Protein AF-A0A920SUG1-F1 (afdb_monomer_lite)

Sequence (122 aa):
MIRMGSSLSIIATGTMACLAFLEFRSVPALILPAMLFAFSNGLVVANSTIGAVSSAARPVAGFASGLSGSFQLAFGSLVAWLTVYLGAAEDVRIGISVVFTMAVAGTVLAFLVAPEHSKSTA

Secondary structure (DSSP, 8-state):
-HHHHHHHHHHHHHHHHHHHHTT---HHHHHHHHHHHHHHHHHHHHHHHHHHHHTS-GGGHHHHHHHHHHHHHHHHHHHHHHHIIIIITT-HHHHHHHHHHHHHHHHHHHHHS---------

Structure (mmCIF, N/CA/C/O backbone):
data_AF-A0A920SUG1-F1
#
_entry.id   AF-A0A920SUG1-F1
#
loop_
_atom_site.group_PDB
_atom_site.id
_atom_site.type_symbol
_atom_site.label_atom_id
_atom_site.label_alt_id
_atom_site.label_comp_id
_atom_site.label_asym_id
_atom_site.label_entity_id
_atom_site.label_seq_id
_atom_site.pdbx_PDB_ins_code
_atom_site.Cartn_x
_atom_site.Cartn_y
_atom_site.Cartn_z
_atom_site.occupancy
_atom_site.B_iso_or_equiv
_atom_site.auth_seq_id
_atom_site.auth_comp_id
_atom_site.auth_asym_id
_atom_site.auth_atom_id
_atom_site.pdbx_PDB_model_num
ATOM 1 N N . MET A 1 1 ? 13.549 -8.282 -2.447 1.00 67.12 1 MET A N 1
ATOM 2 C CA . MET A 1 1 ? 13.204 -7.355 -1.338 1.00 67.12 1 MET A CA 1
ATOM 3 C C . MET A 1 1 ? 11.711 -7.035 -1.258 1.00 67.12 1 MET A C 1
ATOM 5 O O . MET A 1 1 ? 11.191 -6.977 -0.153 1.00 67.12 1 MET A O 1
ATOM 9 N N . ILE A 1 2 ? 11.008 -6.923 -2.393 1.00 71.38 2 ILE A N 1
ATOM 10 C CA . ILE A 1 2 ? 9.558 -6.648 -2.470 1.00 71.38 2 ILE A CA 1
ATOM 11 C C . ILE A 1 2 ? 8.726 -7.621 -1.610 1.00 71.38 2 ILE A C 1
ATOM 13 O O . ILE A 1 2 ? 7.956 -7.178 -0.771 1.00 71.38 2 ILE A O 1
ATOM 17 N N . ARG A 1 3 ? 8.966 -8.939 -1.712 1.00 71.62 3 ARG A N 1
ATOM 18 C CA . ARG A 1 3 ? 8.251 -9.965 -0.920 1.00 71.62 3 ARG A CA 1
ATOM 19 C C . ARG A 1 3 ? 8.379 -9.786 0.597 1.00 71.62 3 ARG A C 1
ATOM 21 O O . ARG A 1 3 ? 7.396 -9.918 1.312 1.00 71.62 3 ARG A O 1
ATOM 28 N N . MET A 1 4 ? 9.578 -9.462 1.087 1.00 74.75 4 MET A N 1
ATOM 29 C CA . MET A 1 4 ? 9.821 -9.269 2.522 1.00 74.75 4 MET A CA 1
ATOM 30 C C . MET A 1 4 ? 9.143 -7.996 3.035 1.00 74.75 4 MET A C 1
ATOM 32 O O . MET A 1 4 ? 8.553 -8.006 4.112 1.00 74.75 4 MET A O 1
ATOM 36 N N . GLY A 1 5 ? 9.161 -6.930 2.228 1.00 71.81 5 GLY A N 1
ATOM 37 C CA . GLY A 1 5 ? 8.392 -5.722 2.500 1.00 71.81 5 GLY A CA 1
ATOM 38 C C . GLY A 1 5 ? 6.886 -6.004 2.543 1.00 71.81 5 GLY A C 1
ATOM 39 O O . GLY A 1 5 ? 6.248 -5.646 3.527 1.00 71.81 5 GLY A O 1
ATOM 40 N N . SER A 1 6 ? 6.322 -6.713 1.558 1.00 74.75 6 SER A N 1
ATOM 41 C CA . SER A 1 6 ? 4.885 -7.034 1.515 1.00 74.75 6 SER A CA 1
ATOM 42 C C . SER A 1 6 ? 4.432 -7.881 2.706 1.00 74.75 6 SER A C 1
ATOM 44 O O . SER A 1 6 ? 3.406 -7.571 3.308 1.00 74.75 6 SER A O 1
ATOM 46 N N . SER A 1 7 ? 5.219 -8.880 3.121 1.00 76.62 7 SER A N 1
ATOM 47 C CA . SER A 1 7 ? 4.924 -9.658 4.334 1.00 76.62 7 SER A CA 1
ATOM 48 C C . SER A 1 7 ? 4.884 -8.779 5.587 1.00 76.62 7 SER A C 1
ATOM 50 O O . SER A 1 7 ? 3.983 -8.918 6.412 1.00 76.62 7 SER A O 1
ATOM 52 N N . LEU A 1 8 ? 5.822 -7.834 5.713 1.00 76.69 8 LEU A N 1
ATOM 53 C CA . LEU A 1 8 ? 5.849 -6.881 6.824 1.00 76.69 8 LEU A CA 1
ATOM 54 C C . LEU A 1 8 ? 4.637 -5.929 6.790 1.00 76.69 8 LEU A C 1
ATOM 56 O O . LEU A 1 8 ? 4.091 -5.598 7.840 1.00 76.69 8 LEU A O 1
ATOM 60 N N . SER A 1 9 ? 4.192 -5.541 5.587 1.00 77.31 9 SER A N 1
ATOM 61 C CA . SER A 1 9 ? 3.009 -4.697 5.370 1.00 77.31 9 SER A CA 1
ATOM 62 C C . SER A 1 9 ? 1.744 -5.397 5.860 1.00 77.31 9 SER A C 1
ATOM 64 O O . SER A 1 9 ? 1.007 -4.829 6.660 1.00 77.31 9 SER A O 1
ATOM 66 N N . ILE A 1 10 ? 1.542 -6.667 5.476 1.00 78.56 10 ILE A N 1
ATOM 67 C CA . ILE A 1 10 ? 0.404 -7.477 5.943 1.00 78.56 10 ILE A CA 1
ATOM 68 C C . ILE A 1 10 ? 0.387 -7.585 7.461 1.00 78.56 10 ILE A C 1
ATOM 70 O O . ILE A 1 10 ? -0.671 -7.425 8.062 1.00 78.56 10 ILE A O 1
ATOM 74 N N . ILE A 1 11 ? 1.531 -7.865 8.087 1.00 81.81 11 ILE A N 1
ATOM 75 C CA . ILE A 1 11 ? 1.597 -8.020 9.545 1.00 81.81 11 ILE A CA 1
ATOM 76 C C . ILE A 1 11 ? 1.230 -6.696 10.224 1.00 81.81 11 ILE A C 1
ATOM 78 O O . ILE A 1 11 ? 0.434 -6.683 11.164 1.00 81.81 11 ILE A O 1
ATOM 82 N N . ALA A 1 12 ? 1.749 -5.574 9.722 1.00 78.38 12 ALA A N 1
ATOM 83 C CA . ALA A 1 12 ? 1.450 -4.249 10.250 1.00 78.38 12 ALA A CA 1
ATOM 84 C C . ALA A 1 12 ? -0.032 -3.869 10.074 1.00 78.38 12 ALA A C 1
ATOM 86 O O . ALA A 1 12 ? -0.695 -3.504 11.048 1.00 78.38 12 ALA A O 1
ATOM 87 N N . THR A 1 13 ? -0.585 -4.022 8.867 1.00 78.56 13 THR A N 1
ATOM 88 C CA . THR A 1 13 ? -2.000 -3.743 8.576 1.00 78.56 13 THR A CA 1
ATOM 89 C C . THR A 1 13 ? -2.935 -4.699 9.317 1.00 78.56 13 THR A C 1
ATOM 91 O O . THR A 1 13 ? -3.973 -4.274 9.815 1.00 78.56 13 THR A O 1
ATOM 94 N N . GLY A 1 14 ? -2.564 -5.973 9.459 1.00 78.38 14 GLY A N 1
ATOM 95 C CA . GLY A 1 14 ? -3.309 -6.961 10.239 1.00 78.38 14 GLY A CA 1
ATOM 96 C C . GLY A 1 14 ? -3.322 -6.634 11.731 1.00 78.38 14 GLY A C 1
ATOM 97 O O . GLY A 1 14 ? -4.366 -6.733 12.373 1.00 78.38 14 GLY A O 1
ATOM 98 N N . THR A 1 15 ? -2.198 -6.153 12.269 1.00 79.00 15 THR A N 1
ATOM 99 C CA . THR A 1 15 ? -2.117 -5.674 13.657 1.00 79.00 15 THR A CA 1
ATOM 100 C C . THR A 1 15 ? -2.997 -4.439 13.859 1.00 79.00 15 THR A C 1
ATOM 102 O O . THR A 1 15 ? -3.757 -4.389 14.823 1.00 79.00 15 THR A O 1
ATOM 105 N N . MET A 1 16 ? -2.973 -3.478 12.924 1.00 73.88 16 MET A N 1
ATOM 106 C CA . MET A 1 16 ? -3.881 -2.319 12.948 1.00 73.88 16 MET A CA 1
ATOM 107 C C . MET A 1 16 ? -5.351 -2.729 12.886 1.00 73.88 16 MET A C 1
ATOM 109 O O . MET A 1 16 ? -6.157 -2.211 13.657 1.00 73.88 16 MET A O 1
ATOM 113 N N . ALA A 1 17 ? -5.700 -3.659 11.995 1.00 72.88 17 ALA A N 1
ATOM 114 C CA . ALA A 1 17 ? -7.063 -4.154 11.865 1.00 72.88 17 ALA A CA 1
ATOM 115 C C . ALA A 1 17 ? -7.524 -4.816 13.170 1.00 72.88 17 ALA A C 1
ATOM 117 O O . ALA A 1 17 ? -8.578 -4.463 13.691 1.00 72.88 17 ALA A O 1
ATOM 118 N N . CYS A 1 18 ? -6.706 -5.700 13.750 1.00 77.44 18 CYS A N 1
ATOM 119 C CA . CYS A 1 18 ? -7.003 -6.382 15.010 1.00 77.44 18 CYS A CA 1
ATOM 120 C C . CYS A 1 18 ? -7.226 -5.397 16.171 1.00 77.44 18 CYS A C 1
ATOM 122 O O . CYS A 1 18 ? -8.257 -5.456 16.840 1.00 77.44 18 CYS A O 1
ATOM 124 N N . LEU A 1 19 ? -6.313 -4.436 16.364 1.00 72.62 19 LEU A N 1
ATOM 125 C CA . LEU A 1 19 ? -6.439 -3.407 17.405 1.00 72.62 19 LEU A CA 1
ATOM 126 C C . LEU A 1 19 ? -7.704 -2.562 17.235 1.00 72.62 19 LEU A C 1
ATOM 128 O O . LEU A 1 19 ? -8.368 -2.224 18.215 1.00 72.62 19 LEU A O 1
ATOM 132 N N . ALA A 1 20 ? -8.070 -2.257 15.993 1.00 67.50 20 ALA A N 1
ATOM 133 C CA . ALA A 1 20 ? -9.255 -1.471 15.710 1.00 67.50 20 ALA A CA 1
ATOM 134 C C . ALA A 1 20 ? -10.573 -2.256 15.860 1.00 67.50 20 ALA A C 1
ATOM 136 O O . ALA A 1 20 ? -11.579 -1.651 16.236 1.00 67.50 20 ALA A O 1
ATOM 137 N N . PHE A 1 21 ? -10.581 -3.575 15.620 1.00 68.19 21 PHE A N 1
ATOM 138 C CA . PHE A 1 21 ? -11.723 -4.451 15.926 1.00 68.19 21 PHE A CA 1
ATOM 139 C C . PHE A 1 21 ? -11.914 -4.666 17.434 1.00 68.19 21 PHE A C 1
ATOM 141 O O . PHE A 1 21 ? -13.051 -4.828 17.871 1.00 68.19 21 PHE A O 1
ATOM 148 N N . LEU A 1 22 ? -10.832 -4.607 18.217 1.00 74.06 22 LEU A N 1
ATOM 149 C CA . LEU A 1 22 ? -10.847 -4.640 19.686 1.00 74.06 22 LEU A CA 1
ATOM 150 C C . LEU A 1 22 ? -11.154 -3.269 20.327 1.00 74.06 22 LEU A C 1
ATOM 152 O O . LEU A 1 22 ? -11.015 -3.116 21.535 1.00 74.06 22 LEU A O 1
ATOM 156 N N . GLU A 1 23 ? -11.528 -2.265 19.525 1.00 66.06 23 GLU A N 1
ATOM 157 C CA . GLU A 1 23 ? -11.845 -0.885 19.939 1.00 66.06 23 GLU A CA 1
ATOM 158 C C . GLU A 1 23 ? -10.712 -0.128 20.659 1.00 66.06 23 GLU A C 1
ATOM 160 O O . GLU A 1 23 ? -10.900 1.000 21.121 1.00 66.06 23 GLU A O 1
ATOM 165 N N . PHE A 1 24 ? -9.489 -0.665 20.655 1.00 64.25 24 PHE A N 1
ATOM 166 C CA . PHE A 1 24 ? -8.292 0.025 21.135 1.00 64.25 24 PHE A CA 1
ATOM 167 C C . PHE A 1 24 ? -7.820 1.056 20.101 1.00 64.25 24 PHE A C 1
ATOM 169 O O . PHE A 1 24 ? -6.838 0.868 19.383 1.00 64.25 24 PHE A O 1
ATOM 176 N N . ARG A 1 25 ? -8.535 2.184 20.030 1.00 65.31 25 ARG A N 1
ATOM 177 C CA . ARG A 1 25 ? -8.241 3.321 19.136 1.00 65.31 25 ARG A CA 1
ATOM 178 C C . ARG A 1 25 ? -7.350 4.391 19.771 1.00 65.31 25 ARG A C 1
ATOM 180 O O . ARG A 1 25 ? -7.433 5.567 19.424 1.00 65.31 25 ARG A O 1
ATOM 187 N N . SER A 1 26 ? -6.500 4.016 20.720 1.00 70.94 26 SER A N 1
ATOM 188 C CA . SER A 1 26 ? -5.562 4.954 21.331 1.00 70.94 26 SER A CA 1
ATOM 189 C C . SER A 1 26 ? -4.395 5.245 20.378 1.00 70.94 26 SER A C 1
ATOM 191 O O . SER A 1 26 ? -3.780 4.338 19.820 1.00 70.94 26 SER A O 1
ATOM 193 N N . VAL A 1 27 ? -4.068 6.531 20.206 1.00 70.25 27 VAL A N 1
ATOM 194 C CA . VAL A 1 27 ? -2.949 7.024 19.375 1.00 70.25 27 VAL A CA 1
ATOM 195 C C . VAL A 1 27 ? -1.648 6.211 19.548 1.00 70.25 27 VAL A C 1
ATOM 197 O O . VAL A 1 27 ? -1.081 5.795 18.536 1.00 70.25 27 VAL A O 1
ATOM 200 N N . PRO A 1 28 ? -1.174 5.905 20.776 1.00 71.75 28 PRO A N 1
ATOM 201 C CA . PRO A 1 28 ? 0.049 5.120 20.951 1.00 71.75 28 PRO A CA 1
ATOM 202 C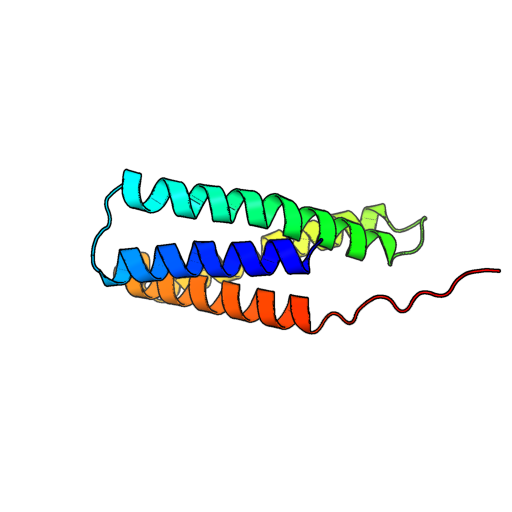 C . PRO A 1 28 ? -0.075 3.657 20.498 1.00 71.75 28 PRO A C 1
ATOM 204 O O . PRO A 1 28 ? 0.913 3.090 20.038 1.00 71.75 28 PRO A O 1
ATOM 207 N N . ALA A 1 29 ? -1.264 3.051 20.574 1.00 70.44 29 ALA A N 1
ATOM 208 C CA . ALA A 1 29 ? -1.476 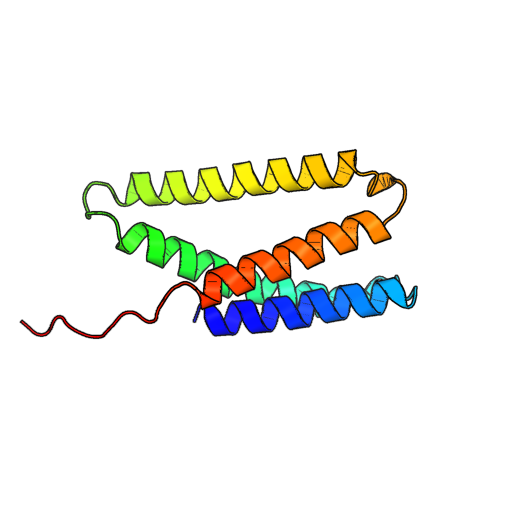1.670 20.134 1.00 70.44 29 ALA A CA 1
ATOM 209 C C . ALA A 1 29 ? -1.393 1.533 18.604 1.00 70.44 29 ALA A C 1
ATOM 211 O O . ALA A 1 29 ? -0.959 0.505 18.091 1.00 70.44 29 ALA A O 1
ATOM 212 N N . LEU A 1 30 ? -1.764 2.586 17.872 1.00 71.69 30 LEU A N 1
ATOM 213 C CA . LEU A 1 30 ? -1.775 2.607 16.407 1.00 71.69 30 LEU A CA 1
ATOM 214 C C . LEU A 1 30 ? -0.457 3.096 15.792 1.00 71.69 30 LEU A C 1
ATOM 216 O O . LEU A 1 30 ? -0.147 2.724 14.661 1.00 71.69 30 LEU A O 1
ATOM 220 N N . ILE A 1 31 ? 0.341 3.883 16.522 1.00 80.81 31 ILE A N 1
ATOM 221 C CA . ILE A 1 31 ? 1.606 4.448 16.024 1.00 80.81 31 ILE A CA 1
ATOM 222 C C . ILE A 1 31 ? 2.616 3.370 15.630 1.00 80.81 31 ILE A C 1
ATOM 224 O O . ILE A 1 31 ? 3.219 3.461 14.563 1.00 80.81 31 ILE A O 1
ATOM 228 N N . LEU A 1 32 ? 2.807 2.347 16.463 1.00 79.06 32 LEU A N 1
ATOM 229 C CA . LEU A 1 32 ? 3.851 1.348 16.229 1.00 79.06 32 LEU A CA 1
ATOM 230 C C . LEU A 1 32 ? 3.546 0.485 14.985 1.00 79.06 32 LEU A C 1
ATOM 232 O O . LEU A 1 32 ? 4.412 0.377 14.112 1.00 79.06 32 LEU A O 1
ATOM 236 N N . PRO A 1 33 ? 2.314 -0.028 14.805 1.00 78.81 33 PRO A N 1
ATOM 237 C CA . PRO A 1 33 ? 1.898 -0.633 13.543 1.00 78.81 33 PRO A CA 1
ATOM 238 C C . PRO A 1 33 ? 1.970 0.330 12.346 1.00 78.81 33 PRO A C 1
ATOM 240 O O . PRO A 1 33 ? 2.390 -0.082 11.266 1.00 78.81 33 PRO A O 1
ATOM 243 N N . ALA A 1 34 ? 1.621 1.613 12.521 1.00 78.38 34 ALA A N 1
ATOM 244 C CA . ALA A 1 34 ? 1.676 2.610 11.443 1.00 78.38 34 ALA A CA 1
ATOM 245 C C . ALA A 1 34 ? 3.108 2.829 10.949 1.00 78.38 34 ALA A C 1
ATOM 247 O O . ALA A 1 34 ? 3.354 2.887 9.746 1.00 78.38 34 ALA A O 1
ATOM 248 N N . MET A 1 35 ? 4.061 2.920 11.878 1.00 83.56 35 MET A N 1
ATOM 249 C CA . MET A 1 35 ? 5.480 3.057 11.565 1.00 83.56 35 MET A CA 1
ATOM 250 C C . MET A 1 35 ? 6.009 1.831 10.828 1.00 83.56 35 MET A C 1
ATOM 252 O O . MET A 1 35 ? 6.724 1.976 9.836 1.00 83.56 35 MET A O 1
ATOM 256 N N . LEU A 1 36 ? 5.620 0.629 11.261 1.00 82.88 36 LEU A N 1
ATOM 257 C CA . LEU A 1 36 ? 6.021 -0.608 10.598 1.00 82.88 36 LEU A CA 1
ATOM 258 C C . LEU A 1 36 ? 5.451 -0.703 9.174 1.00 82.88 36 LEU A C 1
ATOM 260 O O . LEU A 1 36 ? 6.164 -1.085 8.244 1.00 82.88 36 LEU A O 1
ATOM 264 N N . PHE A 1 37 ? 4.194 -0.294 8.990 1.00 83.19 37 PHE A N 1
ATOM 265 C CA . PHE A 1 37 ? 3.553 -0.203 7.679 1.00 83.19 37 PHE A CA 1
ATOM 266 C C . PHE A 1 37 ? 4.240 0.831 6.774 1.00 83.19 37 PHE A C 1
ATOM 268 O O . PHE A 1 37 ? 4.541 0.540 5.616 1.00 83.19 37 PHE A O 1
ATOM 275 N N . ALA A 1 38 ? 4.551 2.019 7.297 1.00 82.56 38 ALA A N 1
ATOM 276 C CA . ALA A 1 38 ? 5.24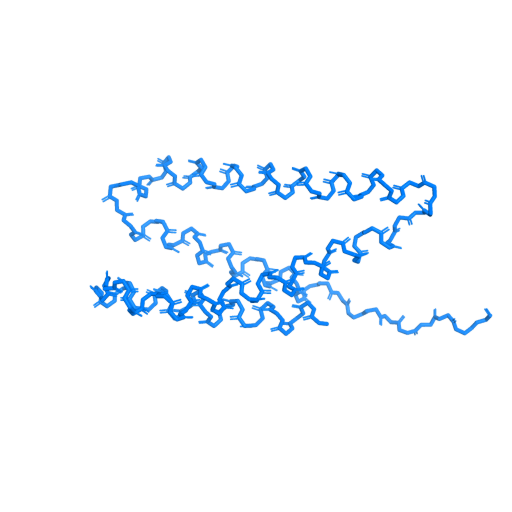5 3.068 6.551 1.00 82.56 38 ALA A CA 1
ATOM 277 C C . ALA A 1 38 ? 6.659 2.634 6.131 1.00 82.56 38 ALA A C 1
ATOM 279 O O . ALA A 1 38 ? 7.049 2.819 4.977 1.00 82.56 38 ALA A O 1
ATOM 280 N N . PHE A 1 39 ? 7.401 1.993 7.036 1.00 85.88 39 PHE A N 1
ATOM 281 C CA . PHE A 1 39 ? 8.717 1.427 6.745 1.00 85.88 39 PHE A CA 1
ATOM 282 C C . PHE A 1 39 ? 8.641 0.339 5.667 1.00 85.88 39 PHE A C 1
ATOM 284 O O . PHE A 1 39 ? 9.399 0.362 4.696 1.00 85.88 39 PHE A O 1
ATOM 291 N N . SER A 1 40 ? 7.683 -0.581 5.798 1.00 84.62 40 SER A N 1
ATOM 292 C CA . SER A 1 40 ? 7.410 -1.611 4.798 1.00 84.62 40 SER A CA 1
ATOM 293 C C . SER A 1 40 ? 7.129 -1.008 3.416 1.00 84.62 40 SER A C 1
ATOM 295 O O . SER A 1 40 ? 7.759 -1.414 2.437 1.00 84.62 40 SER A O 1
ATOM 297 N N . ASN A 1 41 ? 6.252 -0.005 3.327 1.00 83.06 41 ASN A N 1
ATOM 298 C CA . ASN A 1 41 ? 5.946 0.661 2.061 1.00 83.06 41 ASN A CA 1
ATOM 299 C C . ASN A 1 41 ? 7.171 1.357 1.462 1.00 83.06 41 ASN A C 1
ATOM 301 O O . ASN A 1 41 ? 7.353 1.299 0.248 1.00 83.06 41 ASN A O 1
ATOM 305 N N . GLY A 1 42 ? 8.050 1.934 2.287 1.00 83.69 42 GLY A N 1
ATOM 306 C CA . GLY A 1 42 ? 9.333 2.475 1.830 1.00 83.69 42 GLY A CA 1
ATOM 307 C C . GLY A 1 42 ? 10.204 1.429 1.125 1.00 83.69 42 GLY A C 1
ATOM 308 O O . GLY A 1 42 ? 10.838 1.731 0.117 1.00 83.69 42 GLY A O 1
ATOM 309 N N . LEU A 1 43 ? 10.176 0.176 1.590 1.00 82.69 43 LEU A N 1
ATOM 310 C CA . LEU A 1 43 ? 10.865 -0.936 0.933 1.00 82.69 43 LEU A CA 1
ATOM 311 C C . LEU A 1 43 ? 10.110 -1.427 -0.310 1.00 82.69 43 LEU A C 1
ATOM 313 O O . LEU A 1 43 ? 10.717 -1.596 -1.365 1.00 82.69 43 LEU A O 1
ATOM 317 N N . VAL A 1 44 ? 8.803 -1.676 -0.223 1.00 83.19 44 VAL A N 1
ATOM 318 C CA . VAL A 1 44 ? 8.022 -2.267 -1.327 1.00 83.19 44 VAL A CA 1
ATOM 319 C C . VAL A 1 44 ? 7.908 -1.311 -2.505 1.00 83.19 44 VAL A C 1
ATOM 321 O O . VAL A 1 44 ? 8.223 -1.698 -3.630 1.00 83.19 44 VAL A O 1
ATOM 324 N N . VAL A 1 45 ? 7.481 -0.072 -2.261 1.00 82.38 45 VAL A N 1
ATOM 325 C CA . VAL A 1 45 ? 7.179 0.903 -3.315 1.00 82.38 45 VAL A CA 1
ATOM 326 C C . VAL A 1 45 ? 8.453 1.283 -4.060 1.00 82.38 45 VAL A C 1
ATOM 328 O O . VAL A 1 45 ? 8.480 1.200 -5.283 1.00 82.38 45 VAL A O 1
ATOM 331 N N . ALA A 1 46 ? 9.539 1.596 -3.348 1.00 83.31 46 ALA A N 1
ATOM 332 C CA . ALA A 1 46 ? 10.804 1.958 -3.986 1.00 83.31 46 ALA A CA 1
ATOM 333 C C . ALA A 1 46 ? 11.353 0.824 -4.869 1.00 83.31 46 ALA A C 1
ATOM 335 O O . ALA A 1 46 ? 11.703 1.053 -6.026 1.00 83.31 46 ALA A O 1
ATOM 336 N N . ASN A 1 47 ? 11.372 -0.414 -4.357 1.00 84.62 47 ASN A N 1
ATOM 337 C CA . ASN A 1 47 ? 11.861 -1.562 -5.123 1.00 84.62 47 ASN A CA 1
ATOM 338 C C . ASN A 1 47 ? 10.944 -1.908 -6.310 1.00 84.62 47 ASN A C 1
ATOM 340 O O . ASN A 1 47 ? 11.441 -2.305 -7.361 1.00 84.62 47 ASN A O 1
ATOM 344 N N . SER A 1 48 ? 9.627 -1.737 -6.170 1.00 81.56 48 SER A N 1
ATOM 345 C CA . SER A 1 48 ? 8.668 -1.994 -7.255 1.00 81.56 48 SER A CA 1
ATOM 346 C C . SER A 1 48 ? 8.795 -0.959 -8.372 1.00 81.56 48 SER A C 1
ATOM 348 O O . SER A 1 48 ? 8.815 -1.327 -9.544 1.00 81.56 48 SER A O 1
ATOM 350 N N . THR A 1 49 ? 8.962 0.319 -8.023 1.00 84.25 49 THR A N 1
ATO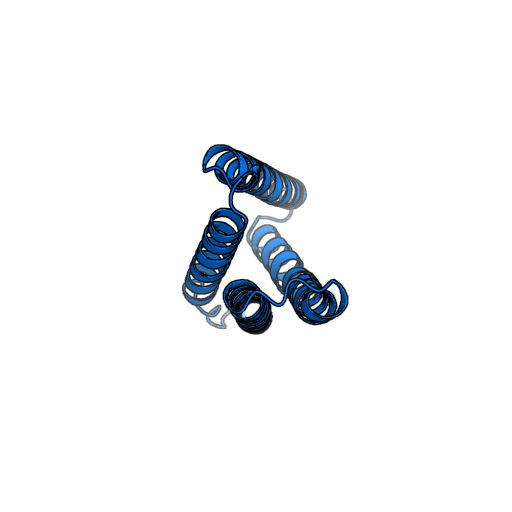M 351 C CA . THR A 1 49 ? 9.179 1.396 -8.997 1.00 84.25 49 THR A CA 1
ATOM 352 C C . THR A 1 49 ? 10.500 1.212 -9.741 1.00 84.25 49 THR A C 1
ATOM 354 O O . THR A 1 49 ? 10.530 1.327 -10.963 1.00 84.25 49 THR A O 1
ATOM 357 N N . ILE A 1 50 ? 11.587 0.864 -9.042 1.00 85.44 50 ILE A N 1
ATOM 358 C CA . ILE A 1 50 ? 12.878 0.571 -9.687 1.00 85.44 50 ILE A CA 1
ATOM 359 C C . ILE A 1 50 ? 12.757 -0.641 -10.621 1.00 85.44 50 ILE A C 1
ATOM 361 O O . ILE A 1 50 ? 13.242 -0.578 -11.749 1.00 85.44 50 ILE A O 1
ATOM 365 N N . GLY A 1 51 ? 12.072 -1.709 -10.197 1.00 80.50 51 GLY A N 1
ATOM 366 C CA . GLY A 1 51 ? 11.824 -2.884 -11.039 1.00 80.50 51 GLY A CA 1
ATOM 367 C C . GLY A 1 51 ? 11.020 -2.553 -12.300 1.00 80.50 51 GLY A C 1
ATOM 368 O O . GLY A 1 51 ? 11.407 -2.941 -13.402 1.00 80.50 51 GLY A O 1
ATOM 369 N N . ALA A 1 52 ? 9.952 -1.762 -12.166 1.00 81.25 52 ALA A N 1
ATOM 370 C CA . ALA A 1 52 ? 9.148 -1.309 -13.299 1.00 81.25 52 ALA A CA 1
ATOM 371 C C . ALA A 1 52 ? 9.966 -0.442 -14.272 1.00 81.25 52 ALA A C 1
ATOM 373 O O . ALA A 1 52 ? 9.928 -0.663 -15.481 1.00 81.25 52 ALA A O 1
ATOM 374 N N . VAL A 1 53 ? 10.764 0.501 -13.766 1.00 85.25 53 VAL A N 1
ATOM 375 C CA . VAL A 1 53 ? 11.611 1.370 -14.602 1.00 85.25 53 VAL A CA 1
ATOM 376 C C . VAL A 1 53 ? 12.724 0.582 -15.291 1.00 85.25 53 VAL A C 1
ATOM 378 O O . VAL A 1 53 ? 12.990 0.813 -16.468 1.00 85.25 53 VAL A O 1
ATOM 381 N N . SER A 1 54 ? 13.347 -0.370 -14.594 1.00 83.38 54 SER A N 1
ATOM 382 C CA . SER A 1 54 ? 14.408 -1.218 -15.149 1.00 83.38 54 SER A CA 1
ATOM 383 C C . SER A 1 54 ? 13.915 -2.158 -16.251 1.00 83.38 54 SER A C 1
ATOM 385 O O . SER A 1 54 ? 14.723 -2.622 -17.053 1.00 83.38 54 SER A O 1
ATOM 387 N N . SER A 1 55 ? 12.612 -2.449 -16.299 1.00 80.50 55 SER A N 1
ATOM 388 C CA . SER A 1 55 ? 12.007 -3.240 -17.377 1.00 80.50 55 SER A CA 1
ATOM 389 C C . SER A 1 55 ? 11.808 -2.448 -18.678 1.00 80.50 55 SER A C 1
ATOM 391 O O . SER A 1 55 ? 11.583 -3.035 -19.736 1.00 80.50 55 SER A O 1
ATOM 393 N N . ALA A 1 56 ? 11.921 -1.118 -18.625 1.00 82.88 56 ALA A N 1
ATOM 394 C CA . ALA A 1 56 ? 11.824 -0.246 -19.786 1.00 82.88 56 ALA A CA 1
ATOM 395 C C . ALA A 1 56 ? 13.203 -0.016 -20.434 1.00 82.88 56 ALA A C 1
ATOM 397 O O . ALA A 1 56 ? 14.240 -0.009 -19.771 1.00 82.88 56 ALA A O 1
ATOM 398 N N . ALA A 1 57 ? 13.232 0.224 -21.749 1.00 80.19 57 ALA A N 1
ATOM 399 C CA . ALA A 1 57 ? 14.476 0.558 -22.441 1.00 80.19 57 ALA A CA 1
ATOM 400 C C . ALA A 1 57 ? 15.066 1.881 -21.906 1.00 80.19 57 ALA A C 1
ATOM 402 O O . ALA A 1 57 ? 14.330 2.831 -21.633 1.00 80.19 57 ALA A O 1
ATOM 403 N N . ARG A 1 58 ? 16.404 1.979 -21.815 1.00 78.50 58 ARG A N 1
ATOM 404 C CA . ARG A 1 58 ? 17.114 3.164 -21.277 1.00 78.50 58 ARG A CA 1
ATOM 405 C C . ARG A 1 58 ? 16.606 4.525 -21.795 1.00 78.50 58 ARG A C 1
ATOM 407 O O . ARG A 1 58 ? 16.492 5.429 -20.971 1.00 78.50 58 ARG A O 1
ATOM 414 N N . PRO A 1 59 ? 16.258 4.701 -23.089 1.00 83.50 59 PRO A N 1
ATOM 415 C CA . PRO A 1 59 ? 15.759 5.982 -23.599 1.00 83.50 59 PRO A CA 1
ATOM 416 C C . PRO A 1 59 ? 14.407 6.414 -23.010 1.00 83.50 59 PRO A C 1
ATOM 418 O O . PRO A 1 59 ? 14.103 7.601 -22.988 1.00 83.50 59 PRO A O 1
ATOM 421 N N . VAL A 1 60 ? 13.594 5.465 -22.533 1.00 86.50 60 VAL A N 1
ATOM 422 C CA . VAL A 1 60 ? 12.228 5.702 -22.034 1.00 86.50 60 VAL A CA 1
ATOM 423 C C . VAL A 1 60 ? 12.090 5.478 -20.524 1.00 86.50 60 VAL A C 1
ATOM 425 O O . VAL A 1 60 ? 10.989 5.569 -19.987 1.00 86.50 60 VAL A O 1
ATOM 428 N N . ALA A 1 61 ? 13.195 5.247 -19.807 1.00 82.75 61 ALA A N 1
ATOM 429 C CA . ALA A 1 61 ? 13.193 5.016 -18.360 1.00 82.75 61 ALA A CA 1
ATOM 430 C C . ALA A 1 61 ? 12.591 6.194 -17.565 1.00 82.75 61 ALA A C 1
ATOM 432 O O . ALA A 1 61 ? 11.846 5.985 -16.608 1.00 82.75 61 ALA A O 1
ATOM 433 N N . GLY A 1 62 ? 12.847 7.436 -17.998 1.00 85.12 62 GLY A N 1
ATOM 434 C CA . GLY A 1 62 ? 12.244 8.631 -17.394 1.00 85.12 62 GLY A CA 1
ATOM 435 C C . GLY A 1 62 ? 10.719 8.675 -17.556 1.00 85.12 62 GLY A C 1
ATOM 436 O O . GLY A 1 62 ? 10.005 8.981 -16.603 1.00 85.12 62 GLY A O 1
ATOM 437 N N . PHE A 1 63 ? 10.212 8.281 -18.729 1.00 86.38 63 PHE A N 1
ATOM 438 C CA . PHE A 1 63 ? 8.773 8.170 -18.982 1.00 86.38 63 PHE A CA 1
ATOM 439 C C . PHE A 1 63 ? 8.149 7.039 -18.155 1.00 86.38 63 PHE A C 1
ATOM 441 O O . PHE A 1 63 ? 7.110 7.241 -17.534 1.00 86.38 63 PHE A O 1
ATOM 448 N N . ALA A 1 64 ? 8.812 5.882 -18.070 1.00 85.44 64 ALA A N 1
ATOM 449 C CA . ALA A 1 64 ? 8.368 4.757 -17.248 1.00 85.44 64 ALA A CA 1
ATOM 450 C C . ALA A 1 64 ? 8.280 5.124 -15.754 1.00 85.44 64 ALA A C 1
ATOM 452 O O . ALA A 1 64 ? 7.315 4.757 -15.084 1.00 85.44 64 ALA A O 1
ATOM 453 N N . SER A 1 65 ? 9.239 5.901 -15.238 1.00 86.31 65 SER A N 1
ATOM 454 C CA . SER A 1 65 ? 9.216 6.385 -13.852 1.00 86.31 65 SER A CA 1
ATOM 455 C C 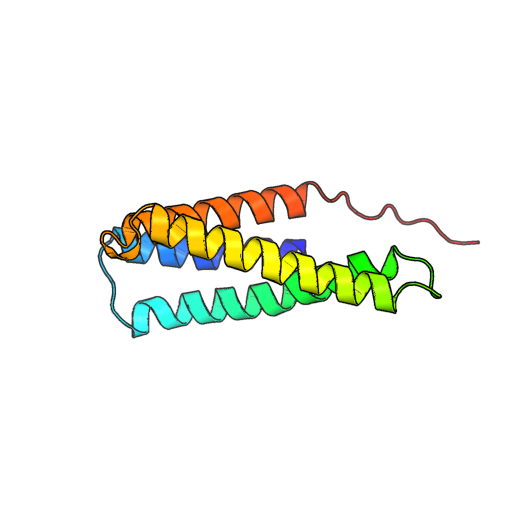. SER A 1 65 ? 8.061 7.360 -13.609 1.00 86.31 65 SER A C 1
ATOM 457 O O . SER A 1 65 ? 7.306 7.191 -12.647 1.00 86.31 65 SER A O 1
ATOM 459 N N . GLY A 1 66 ? 7.865 8.324 -14.517 1.00 88.19 66 GLY A N 1
ATOM 460 C CA . GLY A 1 66 ? 6.743 9.267 -14.456 1.00 88.19 66 GLY A CA 1
ATOM 461 C C . GLY A 1 66 ? 5.380 8.571 -14.527 1.00 88.19 66 GLY A C 1
ATOM 462 O O . GLY A 1 66 ? 4.475 8.893 -13.754 1.00 88.19 66 GLY A O 1
ATOM 463 N N . LEU A 1 67 ? 5.251 7.566 -15.394 1.00 89.12 67 LEU A N 1
ATOM 464 C CA . LEU A 1 67 ? 4.049 6.746 -15.539 1.00 89.12 67 LEU A CA 1
ATOM 465 C C . LEU A 1 67 ? 3.768 5.926 -14.268 1.00 89.12 67 LEU A C 1
ATOM 467 O O . LEU A 1 67 ? 2.640 5.926 -13.778 1.00 89.12 67 LEU A O 1
ATOM 471 N N . SER A 1 68 ? 4.793 5.286 -13.695 1.00 87.31 68 SER A N 1
ATOM 472 C CA . SER A 1 68 ? 4.678 4.525 -12.442 1.00 87.31 68 SER A CA 1
ATOM 473 C C . SER A 1 68 ? 4.175 5.401 -11.291 1.00 87.31 68 SER A C 1
ATOM 475 O O . SER A 1 68 ? 3.260 5.003 -10.570 1.00 87.31 68 SER A O 1
ATOM 477 N N . GLY A 1 69 ? 4.728 6.610 -11.134 1.00 86.50 69 GLY A N 1
ATOM 478 C CA . GLY A 1 69 ? 4.289 7.553 -10.100 1.00 86.50 69 GLY A CA 1
ATOM 479 C C . GLY A 1 69 ? 2.859 8.053 -10.323 1.00 86.50 69 GLY A C 1
ATOM 480 O O . GLY A 1 69 ? 2.063 8.127 -9.387 1.00 86.50 69 GLY A O 1
ATOM 481 N N . SER A 1 70 ? 2.507 8.335 -11.579 1.00 91.19 70 SER A N 1
ATOM 482 C CA . SER A 1 70 ? 1.173 8.814 -11.957 1.00 91.19 70 SER A CA 1
ATOM 483 C C . SER A 1 70 ? 0.097 7.761 -11.686 1.00 91.19 70 SER A C 1
ATOM 485 O O . SER A 1 70 ? -0.938 8.082 -11.104 1.00 91.19 70 SER A O 1
ATOM 487 N N . PHE A 1 71 ? 0.353 6.493 -12.026 1.00 89.56 71 PHE A N 1
ATOM 488 C CA . PHE A 1 71 ? -0.556 5.395 -11.693 1.00 89.56 71 PHE A CA 1
ATOM 489 C C . PHE A 1 71 ? -0.672 5.180 -10.188 1.00 89.56 71 PHE A C 1
ATOM 491 O O . PHE A 1 71 ? -1.783 5.001 -9.695 1.00 89.56 71 PHE A O 1
ATOM 498 N N . GLN A 1 72 ? 0.434 5.252 -9.444 1.00 88.62 72 GLN A N 1
ATOM 499 C CA . GLN A 1 72 ? 0.392 5.135 -7.987 1.00 88.62 72 GLN A CA 1
ATOM 500 C C . GLN A 1 72 ? -0.536 6.190 -7.363 1.00 88.62 72 GLN A C 1
ATOM 502 O O . GLN A 1 72 ? -1.358 5.858 -6.508 1.00 88.62 72 GLN A O 1
ATOM 507 N N . LEU A 1 73 ? -0.443 7.445 -7.810 1.00 90.81 73 LEU A N 1
ATOM 508 C CA . LEU A 1 73 ? -1.301 8.524 -7.318 1.00 90.81 73 LEU A CA 1
ATOM 509 C C . LEU A 1 73 ? -2.751 8.386 -7.794 1.00 90.81 73 LEU A C 1
ATOM 511 O O . LEU A 1 73 ? -3.659 8.587 -6.992 1.00 90.81 73 LEU A O 1
ATOM 515 N N . ALA A 1 74 ? -2.981 8.017 -9.057 1.00 92.38 74 ALA A N 1
ATOM 516 C CA . ALA A 1 74 ? -4.323 7.852 -9.615 1.00 92.38 74 ALA A CA 1
ATOM 517 C C . ALA A 1 74 ? -5.100 6.707 -8.943 1.00 92.38 74 ALA A C 1
ATOM 519 O O . ALA A 1 74 ? -6.264 6.870 -8.583 1.00 92.38 74 ALA A O 1
ATOM 520 N N . PHE A 1 75 ? -4.456 5.558 -8.719 1.00 88.25 75 PHE A N 1
ATOM 521 C CA . PHE A 1 75 ? -5.070 4.467 -7.960 1.00 88.25 75 PHE A CA 1
ATOM 522 C C . PHE A 1 75 ? -5.239 4.839 -6.485 1.00 88.25 75 PHE A C 1
ATOM 524 O O . PHE A 1 75 ? -6.285 4.554 -5.905 1.00 88.25 75 PHE A O 1
ATOM 531 N N . GLY A 1 76 ? -4.254 5.516 -5.885 1.00 87.94 76 GLY A N 1
ATOM 532 C CA . GLY A 1 76 ? -4.344 5.988 -4.504 1.00 87.94 76 GLY A CA 1
ATOM 533 C C . GLY A 1 76 ? -5.530 6.930 -4.276 1.00 87.94 76 GLY A C 1
ATOM 534 O O . GLY A 1 76 ? -6.277 6.755 -3.314 1.00 87.94 76 GLY A O 1
ATOM 535 N N . SER A 1 77 ? -5.750 7.887 -5.181 1.00 89.50 77 SER A N 1
ATOM 536 C CA . SER A 1 77 ? -6.873 8.826 -5.095 1.00 89.50 77 SER A CA 1
ATOM 537 C C . SER A 1 77 ? -8.222 8.152 -5.353 1.00 89.50 77 SER A C 1
ATOM 539 O O . SER A 1 77 ? -9.180 8.445 -4.640 1.00 89.50 77 SER A O 1
ATOM 541 N N . LEU A 1 78 ? -8.297 7.205 -6.295 1.00 90.38 78 LEU A N 1
ATOM 542 C CA . LEU A 1 78 ? -9.510 6.425 -6.557 1.00 90.38 78 LEU A CA 1
ATOM 543 C C . LEU A 1 78 ? -9.915 5.599 -5.331 1.00 90.38 78 LEU A C 1
ATOM 545 O O . LEU A 1 78 ? -11.078 5.623 -4.930 1.00 90.38 78 LEU A O 1
ATOM 549 N N . VAL A 1 79 ? -8.960 4.906 -4.703 1.00 87.25 79 VAL A N 1
ATOM 550 C CA . VAL A 1 79 ? -9.213 4.115 -3.489 1.00 87.25 79 VAL A CA 1
ATOM 551 C C . VAL A 1 79 ? -9.612 5.017 -2.323 1.00 87.25 79 VAL A C 1
ATOM 553 O O . VAL A 1 79 ? -10.547 4.686 -1.596 1.00 87.25 79 VAL A O 1
ATOM 556 N N . ALA A 1 80 ? -8.960 6.170 -2.153 1.00 86.69 80 ALA A N 1
ATOM 557 C CA . ALA A 1 80 ? -9.327 7.134 -1.117 1.00 86.69 80 ALA A CA 1
ATOM 558 C C . ALA A 1 80 ? -10.759 7.661 -1.312 1.00 86.69 80 ALA A C 1
ATOM 560 O O . ALA A 1 80 ? -11.547 7.668 -0.365 1.00 86.69 80 ALA A O 1
ATOM 561 N N . TRP A 1 81 ? -11.121 8.032 -2.542 1.00 89.38 81 TRP A N 1
ATOM 562 C CA . TRP A 1 81 ? -12.477 8.459 -2.882 1.00 89.38 81 TRP A CA 1
ATOM 563 C C . TRP A 1 81 ? -13.507 7.356 -2.614 1.00 89.38 81 TRP A C 1
ATOM 565 O O . TRP A 1 81 ? -14.505 7.610 -1.942 1.00 89.38 81 TRP A O 1
ATOM 575 N N . LEU A 1 82 ? -13.236 6.122 -3.054 1.00 87.25 82 LEU A N 1
ATOM 576 C CA . LEU A 1 82 ? -14.114 4.976 -2.816 1.00 87.25 82 LEU A CA 1
ATOM 577 C C . LEU A 1 82 ? -14.292 4.706 -1.316 1.00 87.25 82 LEU A C 1
ATOM 579 O O . LEU A 1 82 ? -15.395 4.416 -0.867 1.00 87.25 82 LEU A O 1
ATOM 583 N N . THR A 1 83 ? -13.223 4.849 -0.533 1.00 86.12 83 THR A N 1
ATOM 584 C CA . THR A 1 83 ? -13.253 4.666 0.925 1.00 86.12 83 THR A CA 1
ATOM 585 C C . THR A 1 83 ? -14.198 5.667 1.591 1.00 86.12 83 THR A C 1
ATOM 587 O O . THR A 1 83 ? -15.029 5.278 2.410 1.00 86.12 83 THR A O 1
ATOM 590 N N . VAL A 1 84 ? -14.112 6.948 1.218 1.00 87.75 84 VAL A N 1
ATOM 591 C CA . VAL A 1 84 ? -15.011 7.989 1.741 1.00 87.75 84 VAL A CA 1
ATOM 592 C C . VAL A 1 84 ? -16.446 7.757 1.267 1.00 87.75 84 VAL A C 1
ATOM 594 O O . VAL A 1 84 ? -17.363 7.822 2.081 1.00 87.75 84 VAL A O 1
ATOM 597 N N . TYR A 1 85 ? -16.637 7.428 -0.014 1.00 86.25 85 TYR A N 1
ATOM 598 C CA . TYR A 1 85 ? -17.951 7.145 -0.596 1.00 86.25 85 TYR A CA 1
ATOM 599 C C . TYR A 1 85 ? -18.664 5.966 0.083 1.00 86.25 85 TYR A C 1
ATOM 601 O O . TYR A 1 85 ? -19.869 6.022 0.300 1.00 86.25 85 TYR A O 1
ATOM 609 N N . LEU A 1 86 ? -17.925 4.921 0.466 1.00 83.94 86 LEU A N 1
ATOM 610 C CA . LEU A 1 86 ? -18.464 3.762 1.187 1.00 83.94 86 LEU A CA 1
ATOM 611 C C . LEU A 1 86 ? -18.863 4.069 2.641 1.00 83.94 86 LEU A C 1
ATOM 613 O O . LEU A 1 86 ? -19.365 3.179 3.319 1.00 83.94 86 LEU A O 1
ATOM 617 N N . GLY A 1 87 ? -18.654 5.294 3.130 1.00 82.38 87 GLY A N 1
ATOM 618 C CA . GLY A 1 87 ? -19.055 5.692 4.479 1.00 82.38 87 GLY A CA 1
ATOM 619 C C . GLY A 1 87 ? -17.965 5.514 5.531 1.00 82.38 87 GLY A C 1
ATOM 620 O O . GLY A 1 87 ? -18.264 5.516 6.721 1.00 82.38 87 GLY A O 1
ATOM 621 N N . ALA A 1 88 ? -16.684 5.419 5.146 1.00 76.50 88 ALA A N 1
ATOM 622 C CA . ALA A 1 88 ? -15.588 5.363 6.122 1.00 76.50 88 ALA A CA 1
ATOM 623 C C . ALA A 1 88 ? -15.502 6.605 7.033 1.00 76.50 88 ALA A C 1
ATOM 625 O O . ALA A 1 88 ? -14.865 6.550 8.084 1.00 76.50 88 ALA A O 1
ATOM 626 N N . ALA A 1 89 ? -16.125 7.718 6.629 1.00 76.00 89 ALA A N 1
ATOM 627 C CA . ALA A 1 89 ? -16.266 8.915 7.455 1.00 76.00 89 ALA A CA 1
ATOM 628 C C . ALA A 1 89 ? -17.242 8.716 8.630 1.00 76.00 89 ALA A C 1
ATOM 630 O O . ALA A 1 89 ? -17.077 9.351 9.668 1.00 76.00 89 ALA A O 1
ATOM 631 N N . GLU A 1 90 ? -18.229 7.832 8.475 1.00 78.62 90 GLU A N 1
ATOM 632 C CA . GLU A 1 90 ? -19.253 7.537 9.482 1.00 78.62 90 GLU A CA 1
ATOM 633 C C . GLU A 1 90 ? -18.897 6.279 10.284 1.00 78.62 90 GLU A C 1
ATOM 635 O O . GLU A 1 90 ? -19.036 6.264 11.507 1.00 78.62 90 GLU A O 1
ATOM 640 N N . ASP A 1 91 ? -18.355 5.251 9.622 1.00 76.12 91 ASP A N 1
ATOM 641 C CA . ASP A 1 91 ? -17.886 4.025 10.264 1.00 76.12 91 ASP A CA 1
ATOM 642 C C . ASP A 1 91 ? -16.445 3.676 9.857 1.00 76.12 91 ASP A C 1
ATOM 644 O O . ASP A 1 91 ? -16.146 3.180 8.768 1.00 76.12 91 ASP A O 1
ATOM 648 N N . VAL A 1 92 ? -15.523 3.869 10.801 1.00 73.44 92 VAL A N 1
ATOM 649 C CA . VAL A 1 92 ? -14.092 3.550 10.657 1.00 73.44 92 VAL A CA 1
ATOM 650 C C . VAL A 1 92 ? -13.845 2.069 10.322 1.00 73.44 92 VAL A C 1
ATOM 652 O O . VAL A 1 92 ? -12.824 1.753 9.704 1.00 73.44 92 VAL A O 1
ATOM 655 N N . ARG A 1 93 ? -14.761 1.148 10.667 1.00 73.56 93 ARG A N 1
ATOM 656 C CA . ARG A 1 93 ? -14.654 -0.281 10.304 1.00 73.56 93 ARG A CA 1
ATOM 657 C C . ARG A 1 93 ? -14.645 -0.462 8.784 1.00 73.56 93 ARG A C 1
ATOM 659 O O . ARG A 1 93 ? -13.887 -1.292 8.278 1.00 73.56 93 ARG A O 1
ATOM 666 N N . ILE A 1 94 ? -15.406 0.360 8.060 1.00 77.38 94 ILE A N 1
ATOM 667 C CA . ILE A 1 94 ? -15.441 0.364 6.593 1.00 77.38 94 ILE A CA 1
ATOM 668 C C . ILE A 1 94 ? -14.075 0.789 6.049 1.00 77.38 94 ILE A C 1
ATOM 670 O O . ILE A 1 94 ? -13.498 0.076 5.228 1.00 77.38 94 ILE A O 1
ATOM 674 N N . GLY A 1 95 ? -13.489 1.866 6.582 1.00 76.12 95 GLY A N 1
ATOM 675 C CA . GLY A 1 95 ? -12.145 2.314 6.198 1.00 76.12 95 GLY A CA 1
ATOM 676 C C . GLY A 1 95 ? -11.071 1.241 6.401 1.00 76.12 95 GLY A C 1
ATOM 677 O O . GLY A 1 95 ? -10.262 0.985 5.508 1.00 76.12 95 GLY A O 1
ATOM 678 N N . ILE A 1 96 ? -11.105 0.544 7.538 1.00 72.50 96 ILE A N 1
ATOM 679 C CA . ILE A 1 96 ? -10.168 -0.549 7.839 1.00 72.50 96 ILE A CA 1
ATOM 680 C C . ILE A 1 96 ? -10.356 -1.722 6.879 1.00 72.50 96 ILE A C 1
ATOM 682 O O . ILE A 1 96 ? -9.368 -2.274 6.400 1.00 72.50 96 ILE A O 1
ATOM 686 N N . SER A 1 97 ? -11.601 -2.090 6.566 1.00 75.00 97 SER A N 1
ATOM 687 C CA . SER A 1 97 ? -11.888 -3.188 5.637 1.00 75.00 97 SER A CA 1
ATOM 688 C C . SER A 1 97 ? -11.341 -2.919 4.231 1.00 75.00 97 SER A C 1
ATOM 690 O O . SER A 1 97 ? -10.768 -3.819 3.611 1.00 75.00 97 SER A O 1
ATOM 692 N N . VAL A 1 98 ? -11.423 -1.670 3.755 1.00 80.56 98 VAL A N 1
ATOM 693 C CA . VAL A 1 98 ? -10.887 -1.264 2.449 1.00 80.56 98 VAL A CA 1
ATOM 694 C C . VAL A 1 98 ? -9.359 -1.333 2.446 1.00 80.56 98 VAL A C 1
ATOM 696 O O . VAL A 1 98 ? -8.773 -1.945 1.550 1.00 80.56 98 VAL A O 1
ATOM 699 N N . VAL A 1 99 ? -8.706 -0.780 3.475 1.00 76.06 99 VAL A N 1
ATOM 700 C CA . VAL A 1 99 ? -7.238 -0.819 3.609 1.00 76.06 99 VAL A CA 1
ATOM 701 C C . VAL A 1 99 ? -6.732 -2.257 3.732 1.00 76.06 99 VAL A C 1
ATOM 703 O O . VAL A 1 99 ? -5.750 -2.624 3.087 1.00 76.06 99 VAL A O 1
ATOM 706 N N . PHE A 1 100 ? -7.419 -3.096 4.508 1.00 77.19 100 PHE A N 1
ATOM 707 C CA . PHE A 1 100 ? -7.063 -4.502 4.677 1.00 77.19 100 PHE A CA 1
ATOM 708 C C . PHE A 1 100 ? -7.205 -5.284 3.366 1.00 77.19 100 PHE A C 1
ATOM 710 O O . PHE A 1 100 ? -6.286 -6.002 2.975 1.00 77.19 100 PHE A O 1
ATOM 717 N N . THR A 1 101 ? -8.309 -5.093 2.640 1.00 79.88 101 THR A N 1
ATOM 718 C CA . THR A 1 101 ? -8.529 -5.743 1.338 1.00 79.88 101 THR A CA 1
ATOM 719 C C . THR A 1 101 ? -7.456 -5.336 0.327 1.00 79.88 101 THR A C 1
ATOM 721 O O . THR A 1 101 ? -6.935 -6.190 -0.392 1.00 79.88 101 THR A O 1
ATOM 724 N N . MET A 1 102 ? -7.050 -4.061 0.315 1.00 79.81 102 MET A N 1
ATOM 725 C CA . MET A 1 102 ? -5.955 -3.595 -0.542 1.00 79.81 102 MET A CA 1
ATOM 726 C C . MET A 1 102 ? -4.593 -4.159 -0.145 1.00 79.81 102 MET A C 1
ATOM 728 O O . MET A 1 102 ? -3.820 -4.540 -1.023 1.00 79.81 102 MET A O 1
ATOM 732 N N . ALA A 1 103 ? -4.300 -4.270 1.151 1.00 75.56 103 ALA A N 1
ATOM 733 C CA . ALA A 1 103 ? -3.063 -4.891 1.620 1.00 75.56 103 ALA A CA 1
ATOM 734 C C . ALA A 1 103 ? -2.984 -6.376 1.217 1.00 75.56 103 ALA A C 1
ATOM 736 O O . ALA A 1 103 ? -1.934 -6.843 0.762 1.00 75.56 103 ALA A O 1
ATOM 737 N N . VAL A 1 104 ? -4.100 -7.109 1.317 1.00 79.19 104 VAL A N 1
ATOM 738 C CA . VAL A 1 104 ? -4.197 -8.504 0.861 1.00 79.19 104 VAL A CA 1
ATOM 739 C C . VAL A 1 104 ? -4.005 -8.591 -0.653 1.00 79.19 104 VAL A C 1
ATOM 741 O O . VAL A 1 104 ? -3.131 -9.330 -1.106 1.00 79.19 104 VAL A O 1
ATOM 744 N N . ALA A 1 105 ? -4.753 -7.810 -1.438 1.00 82.69 105 ALA A N 1
ATOM 745 C CA . ALA A 1 105 ? -4.658 -7.816 -2.899 1.00 82.69 105 ALA A CA 1
ATOM 746 C C . ALA A 1 105 ? -3.245 -7.457 -3.390 1.00 82.69 105 ALA A C 1
ATOM 748 O O . ALA A 1 105 ? -2.674 -8.170 -4.217 1.00 82.69 105 ALA A O 1
ATOM 749 N N . GLY A 1 106 ? -2.644 -6.400 -2.833 1.00 76.00 106 GLY A N 1
ATOM 750 C CA . GLY A 1 106 ? -1.284 -5.975 -3.165 1.00 76.00 106 GLY A CA 1
ATOM 751 C C . GLY A 1 106 ? -0.239 -7.038 -2.836 1.00 76.00 106 GLY A C 1
ATOM 752 O O . GLY A 1 106 ? 0.706 -7.243 -3.597 1.00 76.00 106 GLY A O 1
ATOM 753 N N . THR A 1 107 ? -0.430 -7.781 -1.748 1.00 74.62 107 THR A N 1
ATOM 754 C CA . THR A 1 107 ? 0.488 -8.865 -1.390 1.00 74.62 107 THR A CA 1
ATOM 755 C C . THR A 1 107 ? 0.309 -10.079 -2.286 1.00 74.62 107 THR A C 1
ATOM 757 O O . THR A 1 107 ? 1.302 -10.615 -2.765 1.00 74.62 107 THR A O 1
ATOM 760 N N . VAL A 1 108 ? -0.927 -10.479 -2.595 1.00 81.44 108 VAL A N 1
ATOM 761 C CA . VAL A 1 108 ? -1.199 -11.553 -3.564 1.00 81.44 108 VAL A CA 1
ATOM 762 C C . VAL A 1 108 ? -0.534 -11.244 -4.909 1.00 81.44 108 VAL A C 1
ATOM 764 O O . VAL A 1 108 ? 0.177 -12.092 -5.448 1.00 81.44 108 VAL A O 1
ATOM 767 N N . LEU A 1 109 ? -0.665 -10.008 -5.401 1.00 78.94 109 LEU A N 1
ATOM 768 C CA . LEU A 1 109 ? 0.011 -9.550 -6.618 1.00 78.94 109 LEU A CA 1
ATOM 769 C C . LEU A 1 109 ? 1.543 -9.603 -6.492 1.00 78.94 109 LEU A C 1
ATOM 771 O O . LEU A 1 109 ? 2.213 -10.088 -7.402 1.00 78.94 109 LEU A O 1
ATOM 775 N N . ALA A 1 110 ? 2.109 -9.184 -5.357 1.00 71.81 110 ALA A N 1
ATOM 776 C CA . ALA A 1 110 ? 3.552 -9.257 -5.110 1.00 71.81 110 ALA A CA 1
ATOM 777 C C . ALA A 1 110 ? 4.095 -10.701 -5.073 1.00 71.81 110 ALA A C 1
ATOM 779 O O . ALA A 1 110 ? 5.259 -10.935 -5.411 1.00 71.81 110 ALA A O 1
ATOM 780 N N . PHE A 1 111 ? 3.274 -11.675 -4.671 1.00 72.38 111 PHE A N 1
ATOM 781 C CA . PHE A 1 111 ? 3.620 -13.100 -4.718 1.00 72.38 111 PHE A CA 1
ATOM 782 C C . PHE A 1 111 ? 3.445 -13.710 -6.118 1.00 72.38 111 PHE A C 1
ATOM 784 O O . PHE A 1 111 ? 4.220 -14.596 -6.481 1.00 72.38 111 PHE A O 1
ATOM 791 N N . LEU A 1 112 ? 2.484 -13.215 -6.907 1.00 76.12 112 LEU A N 1
ATOM 792 C CA . LEU A 1 112 ? 2.262 -13.593 -8.310 1.00 76.12 112 LEU A CA 1
ATOM 793 C C . LEU A 1 112 ? 3.371 -13.111 -9.250 1.00 76.12 112 LEU A C 1
ATOM 795 O O . L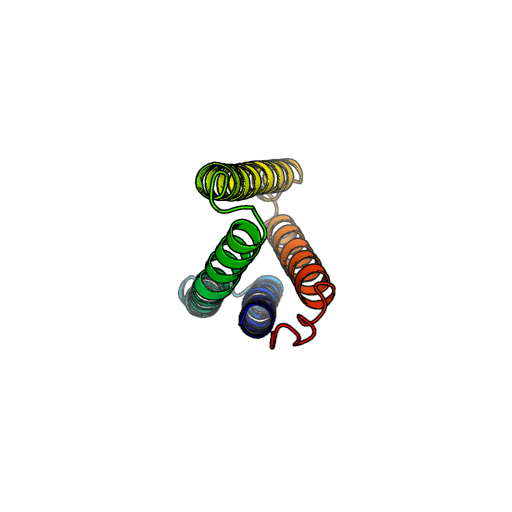EU A 1 112 ? 3.622 -13.757 -10.267 1.00 76.12 112 LEU A O 1
ATOM 799 N N . VAL A 1 113 ? 4.068 -12.024 -8.908 1.00 67.25 113 VAL A N 1
ATOM 800 C CA . VAL A 1 113 ? 5.316 -11.652 -9.585 1.00 67.25 113 VAL A CA 1
ATOM 801 C C . VAL A 1 113 ? 6.346 -12.766 -9.332 1.00 67.25 113 VAL A C 1
ATOM 803 O O . VAL A 1 113 ? 6.900 -12.927 -8.234 1.00 67.25 113 VAL A O 1
ATOM 806 N N . ALA A 1 114 ? 6.527 -13.602 -10.359 1.00 48.22 114 ALA A N 1
ATOM 807 C CA . ALA A 1 114 ? 7.440 -14.736 -10.387 1.00 48.22 114 ALA A CA 1
ATOM 808 C C . ALA A 1 114 ? 8.883 -14.292 -10.075 1.00 48.22 114 ALA A C 1
ATOM 810 O O . ALA A 1 114 ? 9.254 -13.156 -10.378 1.00 48.22 114 ALA A O 1
ATOM 811 N N . PRO A 1 115 ? 9.712 -15.159 -9.460 1.00 48.50 115 PRO A N 1
ATOM 812 C CA . PRO A 1 115 ? 11.129 -14.861 -9.299 1.00 48.50 115 PRO A CA 1
ATOM 813 C C . PRO A 1 115 ? 11.743 -14.664 -10.688 1.00 48.50 115 PRO A C 1
ATOM 815 O O . PRO A 1 115 ? 11.529 -15.497 -11.568 1.00 48.50 115 PRO A O 1
ATOM 818 N N . GLU A 1 116 ? 12.500 -13.582 -10.884 1.00 43.53 116 GLU A N 1
ATOM 819 C CA . GLU A 1 116 ? 13.392 -13.459 -12.036 1.00 43.53 116 GLU A CA 1
ATOM 820 C C . GLU A 1 116 ? 14.227 -14.738 -12.114 1.00 43.53 116 GLU A C 1
ATOM 822 O O . GLU A 1 116 ? 15.049 -15.032 -11.239 1.00 43.53 116 GLU A O 1
ATOM 827 N N . HIS A 1 117 ? 13.968 -15.545 -13.140 1.00 38.19 117 HIS A N 1
ATOM 828 C CA . HIS A 1 117 ? 14.841 -16.645 -13.472 1.00 38.19 117 HIS A CA 1
ATOM 829 C C . HIS A 1 117 ? 16.165 -16.012 -13.891 1.00 38.19 117 HIS A C 1
ATOM 831 O O . HIS A 1 117 ? 16.258 -15.363 -14.930 1.00 38.19 117 HIS A O 1
ATOM 837 N N . SER A 1 118 ? 17.184 -16.205 -13.055 1.00 46.25 118 SER A N 1
ATOM 838 C CA . SER A 1 118 ? 18.588 -16.046 -13.415 1.00 46.25 118 SER A CA 1
ATOM 839 C C . SER A 1 118 ? 18.817 -16.586 -14.826 1.00 46.25 118 SER A C 1
ATOM 841 O O . SER A 1 118 ? 18.607 -17.782 -15.050 1.00 46.25 118 SER A O 1
ATOM 843 N N . LYS A 1 119 ? 19.178 -15.703 -15.762 1.00 43.00 119 LYS A N 1
ATOM 844 C CA . LYS A 1 119 ? 20.051 -15.973 -16.913 1.00 43.00 119 LYS A CA 1
ATOM 845 C C . LYS A 1 119 ? 20.247 -14.700 -17.736 1.00 43.00 119 LYS A C 1
ATOM 847 O O . LYS A 1 119 ? 19.417 -14.349 -18.562 1.00 43.00 119 LYS A O 1
ATOM 852 N N . SER A 1 120 ? 21.403 -14.073 -17.552 1.00 38.06 120 SER A N 1
ATOM 853 C CA . SER A 1 120 ? 22.163 -13.538 -18.684 1.00 38.06 120 SER A CA 1
ATOM 854 C C . SER A 1 120 ? 23.646 -13.501 -18.320 1.00 38.06 120 SER A C 1
ATOM 856 O O . SER A 1 120 ? 24.238 -12.445 -18.126 1.00 38.06 120 SER A O 1
ATOM 858 N N . THR A 1 121 ? 24.244 -14.685 -18.181 1.00 42.56 121 THR A N 1
ATOM 859 C CA . THR A 1 121 ? 25.626 -14.883 -18.620 1.00 42.56 121 THR A CA 1
ATOM 860 C C . THR A 1 121 ? 25.598 -15.005 -20.139 1.00 42.56 121 THR A C 1
ATOM 862 O O . THR A 1 121 ? 25.151 -16.028 -20.657 1.00 42.56 121 THR A O 1
ATOM 865 N N . ALA A 1 122 ? 26.036 -13.953 -20.825 1.00 43.66 122 ALA A N 1
ATOM 866 C CA . ALA A 1 122 ? 26.658 -13.980 -22.147 1.00 43.66 122 ALA A CA 1
ATOM 867 C C . ALA A 1 122 ? 27.327 -12.622 -22.375 1.00 43.66 122 ALA A C 1
ATOM 869 O O . ALA A 1 122 ? 26.612 -11.602 -22.246 1.00 43.66 122 ALA A O 1
#

pLDDT: mean 77.13, std 11.35, range [38.06, 92.38]

Radius of gyration: 16.98 Å; chains: 1; bounding box: 46×26×45 Å

Foldseek 3Di:
DLLVLLVQLLVLLVQQLVCVVVVVPDPVSNVVSVVSNVVSCVVNLVVVLVVQLVVDDPVCSVVSSVVSVVVVVVVVVVLVVVQVVVPCVPPVNSVSVSSNVVSVVSNVVSVVPDPPDDDDPD